Protein AF-A0A2S9FEJ6-F1 (afdb_monomer)

Sequence (130 aa):
ETLRVEYKGLVADVSVNNIVPSVPPPGFGYPPRAPRYQVFRADVTVTPVKVPTPYAMAITFSFRGVTPTGDAYESRNSDGPDALQHMMQTAQVGQTFTGGVWWDCYRDLVSNVVLVDKISGLRLAQWNVV

Structure (mmCIF, N/CA/C/O backbone):
data_AF-A0A2S9FEJ6-F1
#
_entry.id   AF-A0A2S9FEJ6-F1
#
loop_
_atom_site.group_PDB
_atom_site.id
_atom_site.type_symbol
_atom_site.label_atom_id
_atom_site.label_alt_id
_atom_site.label_comp_id
_atom_site.label_asym_id
_atom_site.label_entity_id
_atom_site.label_seq_id
_atom_site.pdbx_PDB_ins_code
_atom_site.Cartn_x
_atom_site.Cartn_y
_atom_site.Cartn_z
_atom_site.occupancy
_atom_site.B_iso_or_equiv
_atom_site.auth_seq_id
_atom_site.auth_comp_id
_atom_site.auth_asym_id
_atom_site.auth_atom_id
_atom_site.pdbx_PDB_model_num
ATOM 1 N N . GLU A 1 1 ? -12.049 -3.068 -6.512 1.00 92.38 1 GLU A N 1
ATOM 2 C CA . GLU A 1 1 ? -12.880 -3.882 -5.587 1.00 92.38 1 GLU A CA 1
ATOM 3 C C . GLU A 1 1 ? -12.594 -3.468 -4.147 1.00 92.38 1 GLU A C 1
ATOM 5 O O . GLU A 1 1 ? -11.450 -3.123 -3.857 1.00 92.38 1 GLU A O 1
ATOM 10 N N . THR A 1 2 ? -13.598 -3.485 -3.265 1.00 97.62 2 THR A N 1
ATOM 11 C CA . THR A 1 2 ? -13.426 -3.219 -1.826 1.00 97.62 2 THR A CA 1
ATOM 12 C C . THR A 1 2 ? -13.498 -4.527 -1.047 1.00 97.62 2 THR A C 1
ATOM 14 O O . THR A 1 2 ? -14.467 -5.266 -1.188 1.00 97.62 2 THR A O 1
ATOM 17 N N . LEU A 1 3 ? -12.502 -4.791 -0.204 1.00 98.38 3 LEU A N 1
ATOM 18 C CA . LEU A 1 3 ? -12.419 -5.972 0.652 1.00 98.38 3 LEU A CA 1
ATOM 19 C C . LEU A 1 3 ? -12.444 -5.560 2.125 1.00 98.38 3 LEU A C 1
ATOM 21 O O . LEU A 1 3 ? -11.788 -4.588 2.506 1.00 98.38 3 LEU A O 1
ATOM 25 N N . ARG A 1 4 ? -13.148 -6.329 2.961 1.00 98.44 4 ARG A N 1
ATOM 26 C CA . ARG A 1 4 ? -13.059 -6.197 4.419 1.00 98.44 4 ARG A CA 1
ATOM 27 C C . ARG A 1 4 ? -11.857 -6.973 4.942 1.00 98.44 4 ARG A C 1
ATOM 29 O O . ARG A 1 4 ? -11.732 -8.171 4.703 1.00 98.44 4 ARG A O 1
ATOM 36 N N . VAL A 1 5 ? -10.993 -6.283 5.675 1.00 98.25 5 VAL A N 1
ATOM 37 C CA . VAL A 1 5 ? -9.779 -6.828 6.282 1.00 98.25 5 VAL A CA 1
ATOM 38 C C . VAL A 1 5 ? -9.973 -6.897 7.788 1.00 98.25 5 VAL A C 1
ATOM 40 O O . VAL A 1 5 ? -10.239 -5.874 8.416 1.00 98.25 5 VAL A O 1
ATOM 43 N N . GLU A 1 6 ? -9.800 -8.085 8.367 1.00 97.56 6 GLU A N 1
ATOM 44 C CA . GLU A 1 6 ? -9.904 -8.326 9.808 1.00 97.56 6 GLU A CA 1
ATOM 45 C C . GLU A 1 6 ? -8.621 -8.972 10.330 1.00 97.56 6 GLU A C 1
ATOM 47 O O . GLU A 1 6 ? -8.265 -10.086 9.947 1.00 97.56 6 GLU A O 1
ATOM 52 N N . TYR A 1 7 ? -7.907 -8.280 11.218 1.00 97.25 7 TYR A N 1
ATOM 53 C CA . TYR A 1 7 ? -6.673 -8.795 11.802 1.00 97.25 7 TYR A CA 1
ATOM 54 C C . TYR A 1 7 ? -6.491 -8.308 13.237 1.00 97.25 7 TYR A C 1
ATOM 56 O O . TYR A 1 7 ? -6.389 -7.111 13.494 1.00 97.25 7 TYR A O 1
ATOM 64 N N . LYS A 1 8 ? -6.444 -9.249 14.189 1.00 94.38 8 LYS A N 1
ATOM 65 C CA . LYS A 1 8 ? -6.146 -8.993 15.614 1.00 94.38 8 LYS A CA 1
ATOM 66 C C . LYS A 1 8 ? -6.928 -7.811 16.220 1.00 94.38 8 LYS A C 1
ATOM 68 O O . LYS A 1 8 ? -6.392 -7.023 16.992 1.00 94.38 8 LYS A O 1
ATOM 73 N N . GLY A 1 9 ? -8.212 -7.694 15.878 1.00 93.00 9 GLY A N 1
ATOM 74 C CA . GLY A 1 9 ? -9.101 -6.647 16.394 1.00 93.00 9 GLY A CA 1
ATOM 75 C C . GLY A 1 9 ? -9.076 -5.322 15.626 1.00 93.00 9 GLY A C 1
ATOM 76 O O . GLY A 1 9 ? -9.856 -4.434 15.969 1.00 93.00 9 GLY A O 1
ATOM 77 N N . LEU A 1 10 ? -8.247 -5.199 14.588 1.00 96.75 10 LEU A N 1
ATOM 78 C CA . LEU A 1 10 ? -8.300 -4.131 13.595 1.00 96.75 10 LEU A CA 1
ATOM 79 C C . LEU A 1 10 ? -9.179 -4.590 12.424 1.00 96.75 10 LEU A C 1
ATOM 81 O O . LEU A 1 10 ? -8.945 -5.656 11.854 1.00 96.75 10 LEU A O 1
ATOM 85 N N . VAL A 1 11 ? -10.197 -3.794 12.093 1.00 98.31 11 VAL A N 1
ATOM 86 C CA . VAL A 1 11 ? -11.126 -4.042 10.983 1.00 98.31 11 VAL A CA 1
ATOM 87 C C . VAL A 1 11 ? -11.200 -2.809 10.093 1.00 98.31 11 VAL A C 1
ATOM 89 O O . VAL A 1 11 ? -11.406 -1.699 10.594 1.00 98.31 11 VAL A O 1
ATOM 92 N N . ALA A 1 12 ? -11.058 -2.988 8.784 1.00 98.50 12 ALA A N 1
ATOM 93 C CA . ALA A 1 12 ? -11.172 -1.909 7.808 1.00 98.50 12 ALA A CA 1
ATOM 94 C C . ALA A 1 12 ? -11.719 -2.412 6.473 1.00 98.50 12 ALA A C 1
ATOM 96 O O . ALA A 1 12 ? -11.406 -3.526 6.055 1.00 98.50 12 ALA A O 1
ATOM 97 N N . ASP A 1 13 ? -12.478 -1.565 5.787 1.00 98.75 13 ASP A N 1
ATOM 98 C CA . ASP A 1 13 ? -12.771 -1.751 4.370 1.00 98.75 13 ASP A CA 1
ATOM 99 C C . ASP A 1 13 ? -11.676 -1.083 3.556 1.00 98.75 13 ASP A C 1
ATOM 101 O O . ASP A 1 13 ? -11.335 0.076 3.794 1.00 98.75 13 ASP A O 1
ATOM 105 N N . VAL A 1 14 ? -11.100 -1.822 2.615 1.00 98.69 14 VAL A N 1
ATOM 106 C CA . VAL A 1 14 ? -9.954 -1.373 1.832 1.00 98.69 14 VAL A CA 1
ATOM 107 C C . VAL A 1 14 ? -10.232 -1.608 0.359 1.00 98.69 14 VAL A C 1
ATOM 109 O O . VAL A 1 14 ? -10.630 -2.700 -0.046 1.00 98.69 14 VAL A O 1
ATOM 112 N N . SER A 1 15 ? -9.991 -0.594 -0.460 1.00 98.31 15 SER A N 1
ATOM 113 C CA . SER A 1 15 ? -9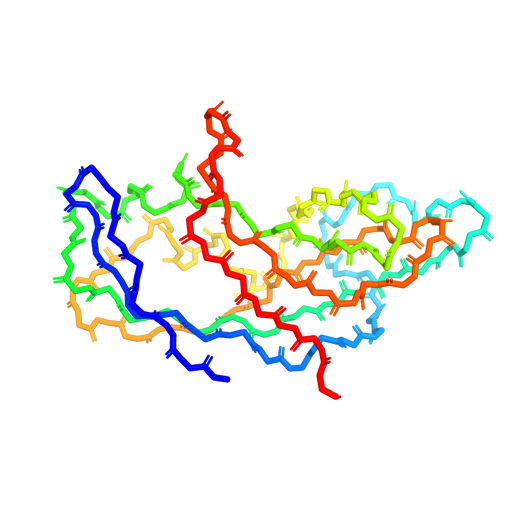.948 -0.744 -1.911 1.00 98.31 15 SER A CA 1
ATOM 114 C C . SER A 1 15 ? -8.623 -0.235 -2.449 1.00 98.31 15 SER A C 1
ATOM 116 O O . SER A 1 15 ? -8.059 0.727 -1.926 1.00 98.31 15 SER A O 1
ATOM 118 N N . VAL A 1 16 ? -8.129 -0.902 -3.486 1.00 98.19 16 VAL A N 1
ATOM 119 C CA . VAL A 1 16 ? -6.911 -0.525 -4.197 1.00 98.19 16 VAL A CA 1
ATOM 120 C C . VAL A 1 16 ? -7.265 -0.351 -5.665 1.00 98.19 16 VAL A C 1
ATOM 122 O O . VAL A 1 16 ? -7.855 -1.246 -6.271 1.00 98.19 16 VAL A O 1
ATOM 125 N N . ASN A 1 17 ? -6.930 0.809 -6.218 1.00 96.06 17 ASN A N 1
ATOM 126 C CA . ASN A 1 17 ? -7.245 1.203 -7.586 1.00 96.06 17 ASN A CA 1
ATOM 127 C C . ASN A 1 17 ? -6.035 1.912 -8.220 1.00 96.06 17 ASN A C 1
ATOM 129 O O . ASN A 1 17 ? -5.044 2.186 -7.542 1.00 96.06 17 ASN A O 1
ATOM 133 N N . ASN A 1 18 ? -6.119 2.214 -9.520 1.00 94.75 18 ASN A N 1
ATOM 134 C CA . ASN A 1 18 ? -5.102 2.970 -10.264 1.00 94.75 18 ASN A CA 1
ATOM 135 C C . ASN A 1 18 ? -3.669 2.467 -10.031 1.00 94.75 18 ASN A C 1
ATOM 137 O O . ASN A 1 18 ? -2.775 3.243 -9.704 1.00 94.75 18 ASN A O 1
ATOM 141 N N . ILE A 1 19 ? -3.455 1.157 -10.179 1.00 94.50 19 ILE A N 1
ATOM 142 C CA . ILE A 1 19 ? -2.125 0.550 -10.078 1.00 94.50 19 ILE A CA 1
ATOM 143 C C . ILE A 1 19 ? -1.389 0.816 -11.396 1.00 94.50 19 ILE A C 1
ATOM 145 O O . ILE A 1 19 ? -1.527 0.062 -12.357 1.00 94.50 19 ILE A O 1
ATOM 149 N N . VAL A 1 20 ? -0.666 1.931 -11.474 1.00 93.81 20 VAL A N 1
ATOM 150 C CA . VAL A 1 20 ? -0.104 2.445 -12.733 1.00 93.81 20 VAL A CA 1
ATOM 151 C C . VAL A 1 20 ? 1.309 3.011 -12.550 1.00 93.81 20 VAL A C 1
ATOM 153 O O . VAL A 1 20 ? 1.701 3.353 -11.427 1.00 93.81 20 VAL A O 1
ATOM 156 N N . PRO A 1 21 ? 2.091 3.148 -13.640 1.00 93.81 21 PRO A N 1
ATOM 157 C CA . PRO A 1 21 ? 3.330 3.919 -13.631 1.00 93.81 21 PRO A CA 1
ATOM 158 C C . PRO A 1 21 ? 3.144 5.328 -13.047 1.00 93.81 21 PRO A C 1
ATOM 160 O O . PRO A 1 21 ? 2.163 6.009 -13.338 1.00 93.81 21 PRO A O 1
ATOM 163 N N . SER A 1 22 ? 4.117 5.786 -12.262 1.00 94.00 22 SER A N 1
ATOM 164 C CA . SER A 1 22 ? 4.147 7.123 -11.662 1.00 94.00 22 SER A CA 1
ATOM 165 C C . SER A 1 22 ? 5.556 7.700 -11.724 1.00 94.00 22 SER A C 1
ATOM 167 O O . SER A 1 22 ? 6.542 6.965 -11.779 1.00 94.00 22 SER A O 1
ATOM 169 N N . VAL A 1 23 ? 5.664 9.025 -11.647 1.00 92.81 23 VAL A N 1
ATOM 170 C CA . VAL A 1 23 ? 6.927 9.665 -11.261 1.00 92.81 23 VAL A CA 1
ATOM 171 C C . VAL A 1 23 ? 7.249 9.340 -9.791 1.00 92.81 23 VAL A C 1
ATOM 173 O O . VAL A 1 23 ? 6.316 9.087 -9.015 1.00 92.81 23 VAL A O 1
ATOM 176 N N . PRO A 1 24 ? 8.532 9.333 -9.380 1.00 93.56 24 PRO A N 1
ATOM 177 C CA . PRO A 1 24 ? 8.893 9.220 -7.970 1.00 93.56 24 PRO A CA 1
ATOM 178 C C . PRO A 1 24 ? 8.271 10.370 -7.159 1.00 93.56 24 PRO A C 1
ATOM 180 O O . PRO A 1 24 ? 8.411 11.528 -7.561 1.00 93.56 24 PRO A O 1
ATOM 183 N N . PRO A 1 25 ? 7.590 10.093 -6.036 1.00 95.06 25 PRO A N 1
ATOM 184 C CA . PRO A 1 25 ? 7.030 11.145 -5.200 1.00 95.06 25 PRO A CA 1
ATOM 185 C C . PRO A 1 25 ? 8.127 11.842 -4.365 1.00 95.06 25 PRO A C 1
ATOM 187 O O . PRO A 1 25 ? 9.247 11.328 -4.248 1.00 95.06 25 PRO A O 1
ATOM 190 N N . PRO A 1 26 ? 7.831 12.988 -3.723 1.00 94.56 26 PRO A N 1
ATOM 191 C CA . PRO A 1 26 ? 8.726 13.579 -2.730 1.00 94.56 26 PRO A CA 1
ATOM 192 C C . PRO A 1 26 ? 9.101 12.558 -1.647 1.00 94.56 26 PRO A C 1
ATOM 194 O O . PRO A 1 26 ? 8.285 11.709 -1.280 1.00 94.56 26 PRO A O 1
ATOM 197 N N . GLY A 1 27 ? 10.339 12.606 -1.154 1.00 92.00 27 GLY A N 1
ATOM 198 C CA . GLY A 1 27 ? 10.807 11.704 -0.093 1.00 92.00 27 GLY A CA 1
ATOM 199 C C . GLY A 1 27 ? 11.046 10.247 -0.504 1.00 92.00 27 GLY A C 1
ATOM 200 O O . GLY A 1 27 ? 11.433 9.439 0.337 1.00 92.00 27 GLY A O 1
ATOM 201 N N . PHE A 1 28 ? 10.880 9.883 -1.785 1.00 91.19 28 PHE A N 1
ATOM 202 C CA . PHE A 1 28 ? 11.073 8.501 -2.260 1.00 91.19 28 PHE A CA 1
ATOM 203 C C . PHE A 1 28 ? 12.495 7.956 -2.012 1.00 91.19 28 PHE A C 1
ATOM 205 O O . PHE A 1 28 ? 12.717 6.739 -1.942 1.00 91.19 28 PHE A O 1
ATOM 212 N N . GLY A 1 29 ? 13.459 8.860 -1.820 1.00 84.25 29 GLY A N 1
ATOM 213 C CA . GLY A 1 29 ? 14.846 8.560 -1.488 1.00 84.25 29 GLY A CA 1
ATOM 214 C C . GLY A 1 29 ? 15.683 8.295 -2.734 1.00 84.25 29 GLY A C 1
ATOM 215 O O . GLY A 1 29 ? 15.733 9.128 -3.635 1.00 84.25 29 GLY A O 1
ATOM 216 N N . TYR A 1 30 ? 16.372 7.148 -2.761 1.00 80.19 30 TYR A N 1
ATOM 217 C CA . TYR A 1 30 ? 17.220 6.752 -3.887 1.00 80.19 30 TYR A CA 1
ATOM 218 C C . TYR A 1 30 ? 16.444 6.732 -5.212 1.00 80.19 30 TYR A C 1
ATOM 220 O O . TYR A 1 30 ? 1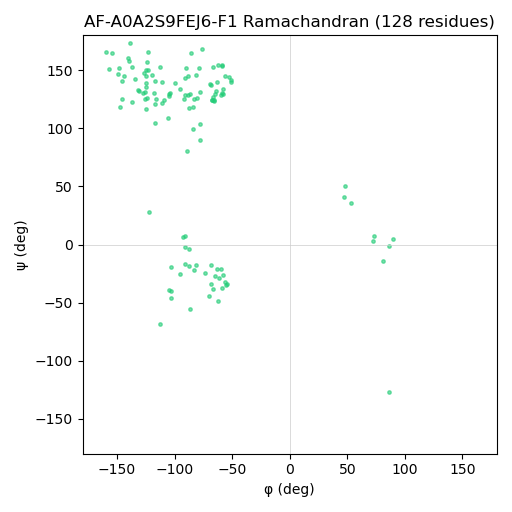5.267 6.357 -5.220 1.00 80.19 30 TYR A O 1
ATOM 228 N N . PRO A 1 31 ? 17.101 7.094 -6.329 1.00 81.69 31 PRO A N 1
ATOM 229 C CA . PRO A 1 31 ? 16.481 7.019 -7.641 1.00 81.69 31 PRO A CA 1
ATOM 230 C C . PRO A 1 31 ? 16.038 5.578 -7.956 1.00 81.69 31 PRO A C 1
ATOM 232 O O . PRO A 1 31 ? 16.626 4.632 -7.415 1.00 81.69 31 PRO A O 1
ATOM 235 N N . PRO A 1 32 ? 15.028 5.405 -8.832 1.00 86.50 32 PRO A N 1
ATOM 236 C CA . PRO A 1 32 ? 14.565 4.089 -9.265 1.00 86.50 32 PRO A CA 1
ATOM 237 C C . PRO A 1 32 ? 15.725 3.225 -9.752 1.00 86.50 32 PRO A C 1
ATOM 239 O 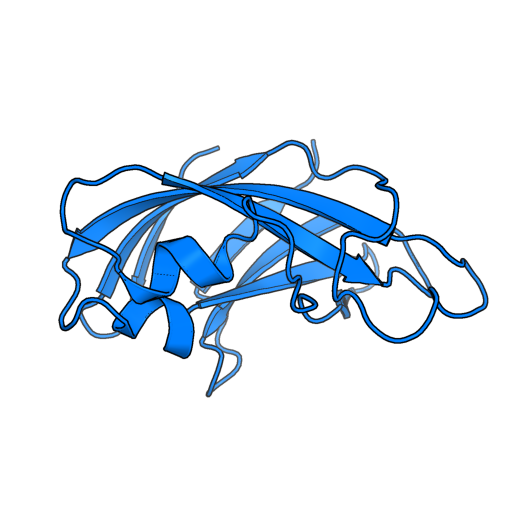O . PRO A 1 32 ? 16.659 3.728 -10.383 1.00 86.50 32 PRO A O 1
ATOM 242 N N . ARG A 1 33 ? 15.696 1.931 -9.445 1.00 86.06 33 ARG A N 1
ATOM 243 C CA . ARG A 1 33 ? 16.852 1.057 -9.676 1.00 86.06 33 ARG A CA 1
ATOM 244 C C . ARG A 1 33 ? 16.832 0.412 -11.057 1.00 86.06 33 ARG A C 1
ATOM 246 O O . ARG A 1 33 ? 15.783 0.119 -11.633 1.00 86.06 33 ARG A O 1
ATOM 253 N N . ALA A 1 34 ? 18.033 0.116 -11.547 1.00 85.25 34 ALA A N 1
ATOM 254 C CA . ALA A 1 34 ? 18.235 -0.767 -12.687 1.00 85.25 34 ALA A CA 1
ATOM 255 C C . ALA A 1 34 ? 17.641 -2.168 -12.415 1.00 85.25 34 ALA A C 1
ATOM 257 O O . ALA A 1 34 ? 17.628 -2.604 -11.261 1.00 85.25 34 ALA A O 1
ATOM 258 N N . PRO A 1 35 ? 17.243 -2.924 -13.453 1.00 88.81 35 PRO A N 1
ATOM 259 C CA . PRO A 1 35 ? 17.290 -2.564 -14.876 1.00 88.81 35 PRO A CA 1
ATOM 260 C C . PRO A 1 35 ? 16.141 -1.679 -15.377 1.00 88.81 35 PRO A C 1
ATOM 262 O O . PRO A 1 35 ? 16.269 -1.108 -16.455 1.00 88.81 35 PRO A O 1
ATOM 265 N N . ARG A 1 36 ? 15.020 -1.574 -14.656 1.00 89.62 36 ARG A N 1
ATOM 266 C CA . ARG A 1 36 ? 13.793 -0.993 -15.226 1.00 89.62 36 ARG A CA 1
ATOM 267 C C . ARG A 1 36 ? 13.583 0.496 -14.941 1.00 89.62 36 ARG A C 1
ATOM 269 O O . ARG A 1 36 ? 12.911 1.151 -15.728 1.00 89.62 36 ARG A O 1
ATOM 276 N N . TYR A 1 37 ? 14.150 1.034 -13.861 1.00 90.38 37 TYR A N 1
ATOM 277 C CA . TYR A 1 37 ? 14.042 2.453 -13.492 1.00 90.38 37 TYR A CA 1
ATOM 278 C C . TYR A 1 37 ? 12.594 2.978 -13.412 1.00 90.38 37 TYR A C 1
ATOM 280 O O . TYR A 1 37 ? 12.319 4.125 -13.760 1.00 90.38 37 TYR A O 1
ATOM 288 N N . GLN A 1 38 ? 11.656 2.145 -12.956 1.00 93.44 38 GLN A N 1
ATOM 289 C CA . GLN A 1 38 ? 10.227 2.443 -13.013 1.00 93.44 38 GLN A CA 1
ATOM 290 C C . GLN A 1 38 ? 9.614 2.515 -11.617 1.00 93.44 38 GLN A C 1
ATOM 292 O O . GLN A 1 38 ? 9.744 1.585 -10.827 1.00 93.44 38 GLN A O 1
ATOM 297 N N . VAL A 1 39 ? 8.873 3.587 -11.336 1.00 95.00 39 VAL A N 1
ATOM 298 C CA . VAL A 1 39 ? 8.032 3.685 -10.135 1.00 95.00 39 VAL A CA 1
ATOM 299 C C . VAL A 1 39 ? 6.588 3.384 -10.506 1.00 95.00 39 VAL A C 1
ATOM 301 O O . VAL A 1 39 ? 6.113 3.815 -11.560 1.00 95.00 39 VAL A O 1
ATOM 304 N N . PHE A 1 40 ? 5.901 2.634 -9.650 1.00 95.38 40 PHE A N 1
ATOM 305 C CA . PHE A 1 40 ? 4.451 2.446 -9.703 1.00 95.38 40 PHE A CA 1
ATOM 306 C C . PHE A 1 40 ? 3.804 3.089 -8.489 1.00 95.38 40 PHE A C 1
ATOM 308 O O . PHE A 1 40 ? 4.424 3.178 -7.427 1.00 95.38 40 PHE A O 1
ATOM 315 N N . ARG A 1 41 ? 2.550 3.501 -8.658 1.00 96.25 41 ARG A N 1
ATOM 316 C CA . ARG A 1 41 ? 1.665 3.989 -7.605 1.00 96.25 41 ARG A CA 1
ATOM 317 C C . ARG A 1 41 ? 0.379 3.171 -7.613 1.00 96.25 41 ARG A C 1
ATOM 319 O O . ARG A 1 41 ? -0.036 2.716 -8.673 1.00 96.25 41 ARG A O 1
ATOM 326 N N . ALA A 1 42 ? -0.253 3.024 -6.457 1.00 97.62 42 ALA A N 1
ATOM 327 C CA . ALA A 1 42 ? -1.670 2.696 -6.356 1.00 97.62 42 ALA A CA 1
ATOM 328 C C . ALA A 1 42 ? -2.391 3.711 -5.467 1.00 97.62 42 ALA A C 1
ATOM 330 O O . ALA A 1 42 ? -1.811 4.211 -4.500 1.00 97.62 42 ALA A O 1
ATOM 331 N N . ASP A 1 43 ? -3.657 3.968 -5.783 1.00 97.69 43 ASP A N 1
ATOM 332 C CA . ASP A 1 43 ? -4.585 4.697 -4.925 1.00 97.69 43 ASP A CA 1
ATOM 333 C C . ASP A 1 43 ? -5.260 3.709 -3.974 1.00 97.69 43 ASP A C 1
ATOM 335 O O . ASP A 1 43 ? -5.978 2.801 -4.402 1.00 97.69 43 ASP A O 1
ATOM 339 N N . VAL A 1 44 ? -5.032 3.885 -2.676 1.00 98.38 44 VAL A N 1
ATOM 340 C CA . VAL A 1 44 ? -5.621 3.049 -1.632 1.00 98.38 44 VAL A CA 1
ATOM 341 C C . VAL A 1 44 ? -6.630 3.872 -0.851 1.00 98.38 44 VAL A C 1
ATOM 343 O O . VAL A 1 44 ? -6.275 4.882 -0.245 1.00 98.38 44 VAL A O 1
ATOM 346 N N . THR A 1 45 ? -7.878 3.415 -0.830 1.00 98.56 45 THR A N 1
ATOM 347 C CA . THR A 1 45 ? -8.937 3.980 0.010 1.00 98.56 45 THR A CA 1
ATOM 348 C C . THR A 1 45 ? -9.201 3.048 1.176 1.00 98.56 45 THR A C 1
ATOM 350 O O . THR A 1 45 ? -9.408 1.849 0.977 1.00 98.56 45 THR A O 1
ATOM 353 N N . VAL A 1 46 ? -9.214 3.602 2.384 1.00 98.50 46 VAL A N 1
ATOM 354 C CA . VAL A 1 46 ? -9.447 2.870 3.628 1.00 98.50 46 VAL A CA 1
ATOM 355 C C . VAL A 1 46 ? -10.594 3.523 4.388 1.00 98.50 46 VAL A C 1
ATOM 357 O O . VAL A 1 46 ? -10.591 4.734 4.612 1.00 98.50 46 VAL A O 1
ATOM 360 N N . THR A 1 47 ? -11.543 2.707 4.835 1.00 98.62 47 THR A N 1
ATOM 361 C CA . THR A 1 47 ? -12.576 3.086 5.800 1.00 98.62 47 THR A CA 1
ATOM 362 C C . THR A 1 47 ? -12.395 2.234 7.057 1.00 98.62 47 THR A C 1
ATOM 364 O O . THR A 1 47 ? -12.721 1.043 7.058 1.00 98.62 47 THR A O 1
ATOM 367 N N . PRO A 1 48 ? -11.853 2.800 8.146 1.00 98.25 48 PRO A N 1
ATOM 368 C CA . PRO A 1 48 ? -11.710 2.088 9.405 1.00 98.25 48 PRO A CA 1
ATOM 369 C C . PRO A 1 48 ? -13.068 1.725 10.014 1.00 98.25 48 PRO A C 1
ATOM 371 O O . PRO A 1 48 ? -13.920 2.589 10.206 1.00 98.25 48 PRO A O 1
ATOM 374 N N . VAL A 1 49 ? -13.251 0.459 10.384 1.00 98.44 49 VAL A N 1
ATOM 375 C CA . VAL A 1 49 ? -14.467 -0.045 11.052 1.00 98.44 49 VAL A CA 1
ATOM 376 C C . VAL A 1 49 ? -14.203 -0.280 12.538 1.00 98.44 49 VAL A C 1
ATOM 378 O O . VAL A 1 49 ? -15.037 0.027 13.385 1.00 98.44 49 VAL A O 1
ATOM 381 N N . LYS A 1 50 ? -13.015 -0.791 12.874 1.00 97.94 50 LYS A N 1
ATOM 382 C CA . LYS A 1 50 ? -12.550 -0.966 14.250 1.00 97.94 50 LYS A CA 1
ATOM 383 C C . LYS A 1 50 ? -11.047 -0.738 14.306 1.00 97.94 50 LYS A C 1
ATOM 385 O O . LYS A 1 50 ? -10.299 -1.394 13.586 1.00 97.94 50 LYS A O 1
ATOM 390 N N . VAL A 1 51 ? -10.599 0.165 15.173 1.00 95.56 51 VAL A N 1
ATOM 391 C CA . VAL A 1 51 ? -9.172 0.464 15.346 1.00 95.56 51 VAL A CA 1
ATOM 392 C C . VAL A 1 51 ? -8.868 0.574 16.836 1.00 95.56 51 VAL A C 1
ATOM 394 O O . VAL A 1 51 ? -9.508 1.384 17.505 1.00 95.56 51 VAL A O 1
ATOM 397 N N . PRO A 1 52 ? -7.934 -0.223 17.385 1.00 93.31 52 PRO A N 1
ATOM 398 C CA . PRO A 1 52 ? -7.642 -0.191 18.818 1.00 93.31 52 PRO A CA 1
ATOM 399 C C . PRO A 1 52 ? -6.969 1.119 19.255 1.00 93.31 5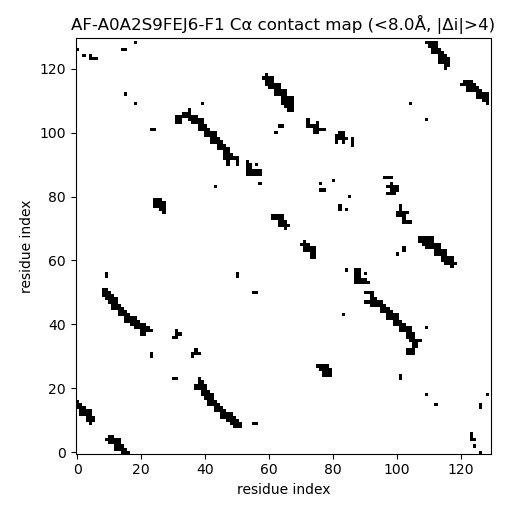2 PRO A C 1
ATOM 401 O O . PRO A 1 52 ? -7.221 1.595 20.357 1.00 93.31 52 PRO A O 1
ATOM 404 N N . THR A 1 53 ? -6.138 1.715 18.394 1.00 94.56 53 THR A N 1
ATOM 405 C CA . THR A 1 53 ? -5.513 3.034 18.587 1.00 94.56 53 THR A CA 1
ATOM 406 C C . THR A 1 53 ? -5.326 3.726 17.228 1.00 94.56 53 THR A C 1
ATOM 408 O O . THR A 1 53 ? -5.142 3.025 16.233 1.00 94.56 53 THR A O 1
ATOM 411 N N . PRO A 1 54 ? -5.313 5.071 17.137 1.00 92.81 54 PRO A N 1
ATOM 412 C CA . PRO A 1 54 ? -5.285 5.768 15.841 1.00 92.81 54 PRO A CA 1
ATOM 413 C C . PRO A 1 54 ? -4.120 5.397 14.911 1.00 92.81 54 PRO A C 1
ATOM 415 O O . PRO A 1 54 ? -4.286 5.358 13.697 1.00 92.81 54 PRO A O 1
ATOM 418 N N . TYR A 1 55 ? -2.956 5.065 15.473 1.00 94.50 55 TYR A N 1
ATOM 419 C CA . TYR A 1 55 ? -1.751 4.701 14.721 1.00 94.50 55 TYR A CA 1
ATOM 420 C C . TYR A 1 55 ? -1.628 3.194 14.441 1.00 94.50 55 TYR A C 1
ATOM 422 O O . TYR A 1 55 ? -0.669 2.770 13.793 1.00 94.50 55 TYR A O 1
ATOM 430 N N . ALA A 1 56 ? -2.565 2.365 14.923 1.00 9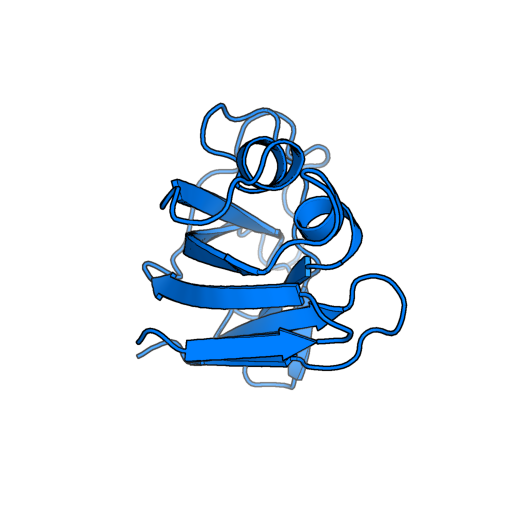5.75 56 ALA A N 1
ATOM 431 C CA . ALA A 1 56 ? -2.488 0.910 14.792 1.00 95.75 56 ALA A CA 1
ATOM 432 C C . ALA A 1 56 ? -2.418 0.465 13.324 1.00 95.75 56 ALA A C 1
ATOM 434 O O . ALA A 1 56 ? -1.672 -0.458 13.001 1.00 95.75 56 ALA A O 1
ATOM 435 N N . MET A 1 57 ? -3.136 1.147 12.422 1.00 96.12 57 MET A N 1
ATOM 436 C CA . MET A 1 57 ? -3.049 0.874 10.983 1.00 96.12 57 MET A CA 1
ATOM 437 C C . MET A 1 57 ? -1.644 1.129 10.442 1.00 96.12 57 MET A C 1
ATOM 439 O O . MET A 1 57 ? -1.091 0.250 9.792 1.00 96.12 57 MET A O 1
ATOM 443 N N . ALA A 1 58 ? -1.031 2.273 10.757 1.00 95.56 58 ALA A N 1
ATOM 444 C CA . ALA A 1 58 ? 0.287 2.643 10.232 1.00 95.56 58 ALA A CA 1
ATOM 445 C C . ALA A 1 58 ? 1.417 1.675 10.632 1.00 95.56 58 ALA A C 1
ATOM 447 O O . ALA A 1 58 ? 2.401 1.525 9.902 1.00 95.56 58 ALA A O 1
ATOM 448 N N . ILE A 1 59 ? 1.293 1.020 11.790 1.00 94.88 59 ILE A N 1
ATOM 449 C CA . ILE A 1 59 ? 2.280 0.038 12.262 1.00 94.88 59 ILE A CA 1
ATOM 450 C C . ILE A 1 59 ? 1.967 -1.398 11.822 1.00 94.88 59 ILE A C 1
ATOM 452 O O . ILE A 1 59 ? 2.859 -2.240 11.869 1.00 94.88 59 ILE A O 1
ATOM 456 N N . THR A 1 60 ? 0.735 -1.670 11.382 1.00 96.25 60 THR A N 1
ATOM 457 C CA . THR A 1 60 ? 0.270 -3.019 11.017 1.00 96.25 60 THR A CA 1
ATOM 458 C C . THR A 1 60 ? 0.214 -3.214 9.509 1.00 96.25 60 THR A C 1
ATOM 460 O O . THR A 1 60 ? 0.663 -4.234 9.010 1.00 96.25 60 THR A O 1
ATOM 463 N N . PHE A 1 61 ? -0.334 -2.265 8.756 1.00 97.31 61 PHE A N 1
ATOM 464 C CA . PHE A 1 61 ? -0.586 -2.427 7.328 1.00 97.31 61 PHE A CA 1
ATOM 465 C C . PHE A 1 61 ? 0.635 -2.049 6.484 1.00 97.31 61 PHE A C 1
ATOM 467 O O . PHE A 1 61 ? 1.201 -0.965 6.626 1.00 97.31 61 PHE A O 1
ATOM 474 N N . SER A 1 62 ? 1.013 -2.943 5.570 1.00 97.38 62 SER A N 1
ATOM 475 C CA . SER A 1 62 ? 1.963 -2.681 4.486 1.00 97.38 62 SER A CA 1
ATOM 476 C C . SER A 1 62 ? 1.390 -3.193 3.167 1.00 97.38 62 SER A C 1
ATOM 478 O O . SER A 1 62 ? 0.895 -4.317 3.095 1.00 97.38 62 SER A O 1
ATOM 480 N N . PHE A 1 63 ? 1.451 -2.376 2.120 1.00 98.06 63 PHE A N 1
ATOM 481 C CA . PHE A 1 63 ? 0.914 -2.709 0.802 1.00 98.06 63 PHE A CA 1
ATOM 482 C C . PHE A 1 63 ? 2.072 -3.023 -0.141 1.00 98.06 63 PHE A C 1
ATOM 484 O O . PHE A 1 63 ? 2.824 -2.134 -0.533 1.00 98.06 63 PHE A O 1
ATOM 491 N N . ARG A 1 64 ? 2.232 -4.291 -0.511 1.00 97.75 64 ARG A N 1
ATOM 492 C CA . ARG A 1 64 ? 3.298 -4.746 -1.407 1.00 97.75 64 ARG A CA 1
ATOM 493 C C . ARG A 1 64 ? 2.804 -4.816 -2.842 1.00 97.75 64 ARG A C 1
ATOM 495 O O . ARG A 1 64 ? 1.742 -5.380 -3.093 1.00 97.75 64 ARG A O 1
ATOM 502 N N . GLY A 1 65 ? 3.591 -4.284 -3.769 1.00 96.88 65 GLY A N 1
ATOM 503 C CA . GLY A 1 65 ? 3.388 -4.484 -5.198 1.00 96.88 65 GLY A CA 1
ATOM 504 C C . GLY A 1 65 ? 4.043 -5.798 -5.598 1.00 96.88 65 GLY A C 1
ATOM 505 O O . GLY A 1 65 ? 5.245 -5.955 -5.409 1.00 96.88 65 GLY A O 1
ATOM 506 N N . VAL A 1 66 ? 3.270 -6.751 -6.100 1.00 96.50 66 VAL A N 1
ATOM 507 C CA . VAL A 1 66 ? 3.746 -8.094 -6.449 1.00 96.50 66 VAL A CA 1
ATOM 508 C C . VAL A 1 66 ? 3.724 -8.270 -7.960 1.00 96.50 66 VAL A C 1
ATOM 510 O O . VAL A 1 66 ? 2.805 -7.795 -8.630 1.00 96.50 66 VAL A O 1
ATOM 513 N N . THR A 1 67 ? 4.757 -8.914 -8.491 1.00 94.38 67 THR A N 1
ATOM 514 C CA . THR A 1 67 ? 4.923 -9.199 -9.919 1.00 94.38 67 THR A CA 1
ATOM 515 C C . THR A 1 67 ? 4.208 -10.499 -10.315 1.00 94.38 67 THR A C 1
ATOM 517 O O . THR A 1 67 ? 3.942 -11.340 -9.451 1.00 94.38 67 THR A O 1
ATOM 520 N N . PRO A 1 68 ? 3.982 -10.754 -11.621 1.00 92.00 68 PRO A N 1
ATOM 521 C CA . PRO A 1 68 ? 3.409 -12.022 -12.086 1.00 92.00 68 PRO A CA 1
ATOM 522 C C . PRO A 1 68 ? 4.215 -13.261 -11.674 1.00 92.00 68 PRO A C 1
ATOM 524 O O . PRO A 1 68 ? 3.676 -14.359 -11.571 1.00 92.00 68 PRO A O 1
ATOM 527 N N . THR A 1 69 ? 5.518 -13.083 -11.453 1.00 90.62 69 THR A N 1
ATOM 528 C CA . THR A 1 69 ? 6.476 -14.120 -11.050 1.00 90.62 69 THR A CA 1
ATOM 529 C C . THR A 1 69 ? 6.552 -14.315 -9.532 1.00 90.62 69 THR A C 1
ATOM 531 O O . THR A 1 69 ? 7.234 -15.229 -9.074 1.00 90.62 69 THR A O 1
ATOM 534 N N . GLY A 1 70 ? 5.832 -13.504 -8.749 1.00 89.06 70 GLY A N 1
ATOM 535 C CA . GLY A 1 70 ? 5.757 -13.608 -7.291 1.00 89.06 70 GLY A CA 1
ATOM 536 C C . GLY A 1 70 ? 6.819 -12.814 -6.525 1.00 89.06 70 GLY A C 1
ATOM 537 O O . GLY A 1 70 ? 6.854 -12.898 -5.297 1.00 89.06 70 GLY A O 1
ATOM 538 N N . ASP A 1 71 ? 7.654 -12.020 -7.204 1.00 92.12 71 ASP A N 1
ATOM 539 C CA . ASP A 1 71 ? 8.547 -11.072 -6.533 1.00 92.12 71 ASP A CA 1
ATOM 540 C C . ASP A 1 71 ? 7.714 -9.947 -5.896 1.00 92.12 71 ASP A C 1
ATOM 542 O O . ASP A 1 71 ? 6.783 -9.427 -6.510 1.00 92.12 71 ASP A O 1
ATOM 546 N N . ALA A 1 72 ? 8.046 -9.548 -4.666 1.00 94.62 72 ALA A N 1
ATOM 547 C CA . ALA A 1 72 ? 7.307 -8.523 -3.930 1.00 94.62 72 ALA A CA 1
ATOM 548 C C . ALA A 1 72 ? 8.168 -7.282 -3.660 1.00 94.62 72 ALA A C 1
ATOM 550 O O . ALA A 1 72 ? 9.231 -7.363 -3.041 1.00 94.62 72 ALA A O 1
ATOM 551 N N . TYR A 1 73 ? 7.679 -6.119 -4.079 1.00 95.44 73 TYR A N 1
ATOM 552 C CA . TYR A 1 73 ? 8.254 -4.816 -3.777 1.00 95.44 73 TYR A CA 1
ATOM 553 C C . TYR A 1 73 ? 7.638 -4.241 -2.504 1.00 95.44 73 TYR A C 1
ATOM 555 O O . TYR A 1 73 ? 6.416 -4.135 -2.374 1.00 95.44 73 TYR A O 1
ATOM 563 N N . GLU A 1 74 ? 8.493 -3.824 -1.573 1.00 94.25 74 GLU A N 1
ATOM 564 C CA . GLU A 1 74 ? 8.054 -3.092 -0.385 1.00 94.25 74 GLU A CA 1
ATOM 565 C C . GLU A 1 74 ? 7.573 -1.693 -0.757 1.00 94.25 74 GLU A C 1
ATOM 567 O O . GLU A 1 74 ? 8.216 -1.000 -1.555 1.00 94.25 74 GLU A O 1
ATOM 572 N N . SER A 1 75 ? 6.462 -1.261 -0.153 1.00 94.38 75 SER A N 1
ATOM 573 C CA . SER A 1 75 ? 6.018 0.126 -0.273 1.00 94.38 75 SER A CA 1
ATOM 574 C C . SER A 1 75 ? 7.105 1.065 0.231 1.00 94.38 75 SER A C 1
ATOM 576 O O . SER A 1 75 ? 7.676 0.865 1.307 1.00 94.38 75 SER A O 1
ATOM 578 N N . ARG A 1 76 ? 7.368 2.114 -0.534 1.00 93.06 76 ARG A N 1
ATOM 579 C CA . ARG A 1 76 ? 8.318 3.162 -0.188 1.00 93.06 76 ARG A CA 1
ATOM 580 C C . ARG A 1 76 ? 7.601 4.277 0.561 1.00 93.06 76 ARG A C 1
ATOM 582 O O . ARG A 1 76 ? 6.465 4.622 0.238 1.00 93.06 76 ARG A O 1
ATOM 589 N N . ASN A 1 77 ? 8.299 4.851 1.536 1.00 90.31 77 ASN A N 1
ATOM 590 C CA . ASN A 1 77 ? 7.853 6.081 2.176 1.00 90.31 77 ASN A CA 1
ATOM 591 C C . ASN A 1 77 ? 7.809 7.213 1.143 1.00 90.31 77 ASN A C 1
ATOM 593 O O . ASN A 1 77 ? 8.545 7.206 0.151 1.00 90.31 77 ASN A O 1
ATOM 597 N N . SER A 1 78 ? 6.965 8.197 1.418 1.00 93.38 78 SER A N 1
ATOM 598 C CA . SER A 1 78 ? 6.901 9.439 0.668 1.00 93.38 78 SER A CA 1
ATOM 599 C C . SER A 1 78 ? 6.592 10.591 1.616 1.00 93.38 78 SER A C 1
ATOM 601 O O . SER A 1 78 ? 5.826 10.420 2.561 1.00 93.38 78 SER A O 1
ATOM 603 N N . ASP A 1 79 ? 7.172 11.749 1.320 1.00 94.38 79 ASP A N 1
ATOM 604 C CA . ASP A 1 79 ? 6.868 13.030 1.963 1.00 94.38 79 ASP A CA 1
ATOM 605 C C . ASP A 1 79 ? 5.751 13.782 1.213 1.00 94.38 79 ASP A C 1
ATOM 607 O O . ASP A 1 79 ? 5.478 14.953 1.479 1.00 94.38 79 ASP A O 1
ATOM 611 N N . GLY A 1 80 ? 5.134 13.137 0.216 1.00 93.94 80 GLY A N 1
ATOM 612 C CA . GLY A 1 80 ? 3.983 13.667 -0.497 1.00 93.94 80 GLY A CA 1
ATOM 613 C C . GLY A 1 80 ? 2.790 13.828 0.451 1.00 93.94 80 GLY A C 1
ATOM 614 O O . GLY A 1 80 ? 2.542 12.949 1.281 1.00 93.94 80 GLY A O 1
ATOM 615 N N . PRO A 1 81 ? 2.010 14.916 0.331 1.00 94.00 81 PRO A N 1
ATOM 616 C CA . PRO A 1 81 ? 0.870 15.161 1.216 1.00 94.00 81 PRO A CA 1
ATOM 617 C C . PRO A 1 81 ? -0.229 14.096 1.087 1.00 94.00 81 PRO A C 1
ATOM 619 O O . PRO A 1 81 ? -1.032 13.923 1.999 1.00 94.00 81 PRO A O 1
ATOM 622 N N . ASP A 1 82 ? -0.263 13.372 -0.033 1.00 95.56 82 ASP A N 1
ATOM 623 C CA . ASP A 1 82 ? -1.193 12.284 -0.313 1.00 95.56 82 ASP A CA 1
ATOM 624 C C . ASP A 1 82 ? -0.650 10.904 0.086 1.00 95.56 82 ASP A C 1
ATOM 626 O O . ASP A 1 82 ? -1.288 9.894 -0.209 1.00 95.56 82 ASP A O 1
ATOM 630 N N . ALA A 1 83 ? 0.510 10.809 0.744 1.00 96.62 83 ALA A N 1
ATOM 631 C CA . ALA A 1 83 ? 1.049 9.514 1.131 1.00 96.62 83 ALA A CA 1
ATOM 632 C C . ALA A 1 83 ? 0.155 8.832 2.176 1.00 96.62 83 ALA A C 1
ATOM 634 O O . ALA A 1 83 ? -0.080 9.359 3.267 1.00 96.62 83 ALA A O 1
ATOM 635 N N . LEU A 1 84 ? -0.303 7.611 1.868 1.00 97.50 84 LEU A N 1
ATOM 636 C CA . LEU A 1 84 ? -1.244 6.856 2.705 1.00 97.50 84 LEU A CA 1
ATOM 637 C C . LEU A 1 84 ? -0.751 6.705 4.153 1.00 97.50 84 LEU A C 1
ATO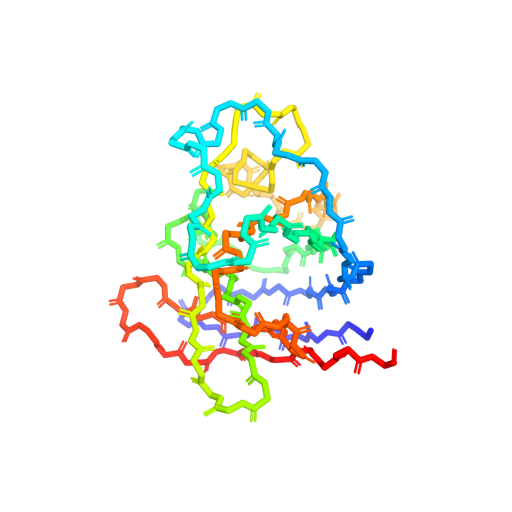M 639 O O . LEU A 1 84 ? -1.547 6.715 5.093 1.00 97.50 84 LEU A O 1
ATOM 643 N N . GLN A 1 85 ? 0.568 6.597 4.337 1.00 94.31 85 GLN A N 1
ATOM 644 C CA . GLN A 1 85 ? 1.198 6.469 5.649 1.00 94.31 85 GLN A CA 1
ATOM 645 C C . GLN A 1 85 ? 0.819 7.599 6.616 1.00 94.31 85 GLN A C 1
ATOM 647 O O . GLN A 1 85 ? 0.679 7.332 7.805 1.00 94.31 85 GLN A O 1
ATOM 652 N N . HIS A 1 86 ? 0.620 8.828 6.129 1.00 94.94 86 HIS A N 1
ATOM 653 C CA . HIS A 1 86 ? 0.245 9.962 6.973 1.00 94.94 86 HIS A CA 1
ATOM 654 C C . HIS A 1 86 ? -1.187 9.816 7.482 1.00 94.94 86 HIS A C 1
ATOM 656 O O . HIS A 1 86 ? -1.439 9.965 8.673 1.00 94.94 86 HIS A O 1
ATOM 662 N N . MET A 1 87 ? -2.111 9.421 6.606 1.00 96.06 87 MET A N 1
ATOM 663 C CA . MET A 1 87 ? -3.519 9.243 6.969 1.00 96.06 87 MET 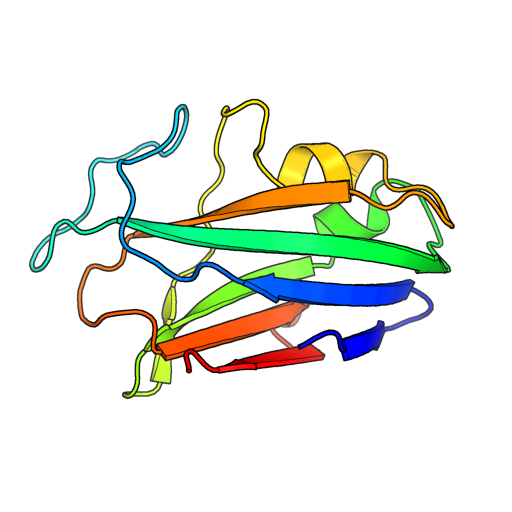A CA 1
ATOM 664 C C . MET A 1 87 ? -3.712 8.075 7.947 1.00 96.06 87 MET A C 1
ATOM 666 O O . MET A 1 87 ? -4.478 8.171 8.904 1.00 96.06 87 MET A O 1
ATOM 670 N N . MET A 1 88 ? -2.956 6.985 7.769 1.00 96.44 88 MET A N 1
ATOM 671 C CA . MET A 1 88 ? -3.016 5.819 8.659 1.00 96.44 88 MET A CA 1
ATOM 672 C C . MET A 1 88 ? -2.476 6.074 10.075 1.00 96.44 88 MET A C 1
ATOM 674 O O . MET A 1 88 ? -2.743 5.267 10.966 1.00 96.44 88 MET A O 1
ATOM 678 N N . GLN A 1 89 ? -1.696 7.138 10.304 1.00 96.19 89 GLN A N 1
ATOM 679 C CA . GLN A 1 89 ? -1.178 7.479 11.640 1.00 96.19 89 GLN A CA 1
ATOM 680 C C . GLN A 1 89 ? -2.264 8.051 12.556 1.00 96.19 89 GLN A C 1
ATOM 682 O O . GLN A 1 89 ? -2.153 7.962 13.779 1.00 96.19 89 GLN A O 1
ATOM 687 N N . THR A 1 90 ? -3.307 8.630 11.967 1.00 95.56 90 THR A N 1
ATOM 688 C CA . THR A 1 90 ? -4.392 9.316 12.672 1.00 95.56 90 THR A CA 1
ATOM 689 C C . THR A 1 90 ? -5.750 8.699 12.347 1.00 95.56 90 THR A C 1
ATOM 691 O O . THR A 1 90 ? -6.755 9.402 12.364 1.00 95.56 90 THR A O 1
ATOM 694 N N . ALA A 1 91 ? -5.798 7.405 12.017 1.00 96.62 91 ALA A N 1
ATOM 695 C CA . ALA A 1 91 ? -7.013 6.761 11.534 1.00 96.62 91 ALA A CA 1
ATOM 696 C C . ALA A 1 91 ? -8.119 6.764 12.603 1.00 96.62 91 ALA A C 1
ATOM 698 O O . ALA A 1 91 ? -7.901 6.364 13.750 1.00 96.62 91 ALA A O 1
ATOM 699 N N . GLN A 1 92 ? -9.328 7.170 12.214 1.00 96.88 92 GLN A N 1
ATOM 700 C CA . GLN A 1 92 ? -10.513 7.166 13.073 1.00 96.88 92 GLN A CA 1
ATOM 701 C C . GLN A 1 92 ? -11.611 6.276 12.488 1.00 96.88 92 GLN A C 1
ATOM 703 O O . GLN A 1 92 ? -11.780 6.187 11.273 1.00 96.88 92 GLN A O 1
ATOM 708 N N . VAL A 1 93 ? -12.379 5.614 13.358 1.00 97.88 93 VAL A N 1
ATOM 709 C CA . VAL A 1 93 ? -13.515 4.776 12.940 1.00 97.88 93 VAL A CA 1
ATOM 710 C C . VAL A 1 93 ? -14.524 5.614 12.146 1.00 97.88 93 VAL A C 1
ATOM 712 O O . VAL A 1 93 ? -14.917 6.693 12.580 1.00 97.88 93 VAL A O 1
ATOM 715 N N . GLY A 1 94 ? -14.924 5.118 10.974 1.00 97.06 94 GLY A N 1
ATOM 716 C CA . GLY A 1 94 ? -15.840 5.781 10.042 1.00 97.06 94 GLY A CA 1
ATOM 717 C C . GLY A 1 94 ? -15.195 6.841 9.139 1.00 97.06 94 GLY A C 1
ATOM 718 O O . GLY A 1 94 ? -15.794 7.216 8.131 1.00 97.06 94 GLY A O 1
ATOM 719 N N . GLN A 1 95 ? -13.975 7.300 9.436 1.00 97.19 95 GLN A N 1
ATOM 720 C CA . GLN A 1 95 ? -13.278 8.288 8.612 1.00 97.19 95 GLN A CA 1
ATOM 721 C C . GLN A 1 95 ? -12.677 7.618 7.375 1.00 97.19 95 GLN A C 1
ATOM 723 O O . GLN A 1 95 ? -11.639 6.968 7.451 1.00 97.19 95 GLN A O 1
ATOM 728 N N . THR A 1 96 ? -13.308 7.810 6.220 1.00 98.31 96 THR A N 1
ATOM 729 C CA . THR A 1 96 ? -12.748 7.332 4.951 1.00 98.31 96 THR A CA 1
ATOM 730 C C . THR A 1 96 ? -11.643 8.266 4.474 1.00 98.31 96 THR A C 1
ATOM 732 O O . THR A 1 96 ? -11.839 9.480 4.418 1.00 98.31 96 THR A O 1
ATOM 735 N N . PHE A 1 97 ? -10.498 7.706 4.097 1.00 97.94 97 PHE A N 1
ATOM 736 C CA . PHE A 1 97 ? -9.387 8.445 3.504 1.00 97.94 97 PHE A CA 1
ATOM 737 C C . PHE A 1 97 ? -8.787 7.682 2.326 1.00 97.94 97 PHE A C 1
ATOM 739 O O . PHE A 1 97 ? -8.838 6.453 2.271 1.00 97.94 97 PHE A O 1
ATOM 746 N N . THR A 1 98 ? -8.198 8.428 1.394 1.00 98.19 98 THR A N 1
ATOM 747 C CA . THR A 1 98 ? -7.499 7.891 0.224 1.00 98.19 98 THR A CA 1
ATOM 748 C C . THR A 1 98 ? -6.082 8.439 0.194 1.00 98.19 98 THR A C 1
ATOM 750 O O . THR A 1 98 ? -5.877 9.621 0.467 1.00 98.19 98 THR A O 1
ATOM 753 N N . GLY A 1 99 ? -5.114 7.595 -0.148 1.00 97.81 99 GLY A N 1
ATOM 754 C CA . GLY A 1 99 ? -3.727 8.006 -0.315 1.00 97.81 99 GLY A CA 1
ATOM 755 C C . GLY A 1 99 ? -2.948 7.095 -1.255 1.00 97.81 99 GLY A C 1
ATOM 756 O O . GLY A 1 99 ? -3.374 5.984 -1.574 1.00 97.81 99 GLY A O 1
ATOM 757 N N . GLY A 1 100 ? -1.794 7.585 -1.691 1.00 97.81 100 GLY A N 1
ATOM 758 C CA . GLY A 1 100 ? -0.875 6.866 -2.555 1.00 97.81 100 GLY A CA 1
ATOM 759 C C . GLY A 1 100 ? 0.015 5.888 -1.790 1.00 97.81 100 GLY A C 1
ATOM 760 O O . GLY A 1 100 ? 0.446 6.148 -0.660 1.00 97.81 100 GLY A O 1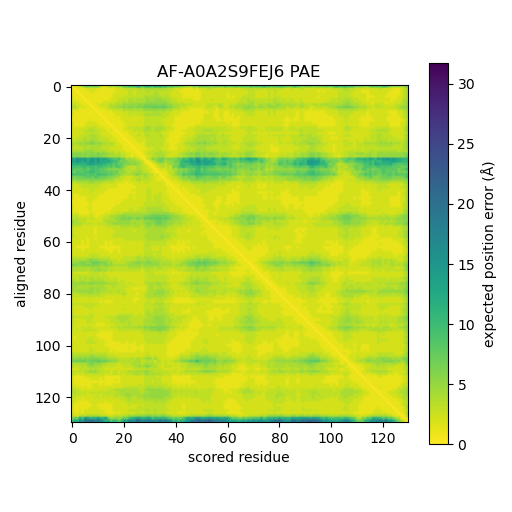
ATOM 761 N N . VAL A 1 101 ? 0.325 4.774 -2.447 1.00 97.69 101 VAL A N 1
ATOM 762 C CA . VAL A 1 101 ? 1.419 3.860 -2.101 1.00 97.69 101 VAL A CA 1
ATOM 763 C C . VAL A 1 101 ? 2.306 3.703 -3.328 1.00 97.69 101 VAL A C 1
ATOM 765 O O . VAL A 1 101 ? 1.781 3.521 -4.423 1.00 97.69 101 VAL A O 1
ATOM 768 N N . TRP A 1 102 ? 3.630 3.753 -3.155 1.00 96.75 102 TRP A N 1
ATOM 769 C CA . TRP A 1 102 ? 4.587 3.681 -4.262 1.00 96.75 102 TRP A CA 1
ATOM 770 C C . TRP A 1 102 ? 5.590 2.542 -4.112 1.00 96.75 102 TRP A C 1
ATOM 772 O O . TRP A 1 102 ? 6.002 2.210 -3.000 1.00 96.75 102 TRP A O 1
ATOM 782 N N . TRP A 1 103 ? 6.051 2.007 -5.243 1.00 96.19 103 TRP A N 1
ATOM 783 C CA . TRP A 1 103 ? 7.052 0.939 -5.315 1.00 96.19 103 TRP A CA 1
ATOM 784 C C . TRP A 1 103 ? 8.119 1.239 -6.365 1.00 96.19 103 TRP A C 1
ATOM 786 O O . TRP A 1 103 ? 7.806 1.733 -7.448 1.00 96.19 103 TRP A O 1
ATOM 796 N N . ASP A 1 104 ? 9.369 0.887 -6.064 1.00 95.19 104 ASP A N 1
ATOM 797 C CA . ASP A 1 104 ? 10.467 0.850 -7.039 1.00 95.19 104 ASP A CA 1
ATOM 798 C C . ASP A 1 104 ? 10.428 -0.497 -7.776 1.00 95.19 104 ASP A C 1
ATOM 800 O O . ASP A 1 104 ? 10.847 -1.528 -7.246 1.00 95.19 104 ASP A O 1
ATOM 804 N N . CYS A 1 105 ? 9.858 -0.496 -8.978 1.00 93.31 105 CYS A N 1
ATOM 805 C CA . CYS A 1 105 ? 9.635 -1.683 -9.796 1.00 93.31 105 CYS A CA 1
ATOM 806 C C . CYS A 1 105 ? 10.857 -1.934 -10.673 1.00 93.31 105 CYS A C 1
ATOM 808 O O . CYS A 1 105 ? 10.894 -1.565 -11.847 1.00 93.31 105 CYS A O 1
ATOM 810 N N . TYR A 1 106 ? 11.881 -2.548 -10.087 1.00 89.12 106 TYR A N 1
ATOM 811 C CA . TYR A 1 106 ? 13.174 -2.703 -10.750 1.00 89.12 106 TYR A CA 1
ATOM 812 C C . TYR A 1 106 ? 13.246 -3.901 -11.710 1.00 89.12 106 TYR A C 1
ATOM 814 O O . TYR A 1 106 ? 14.075 -3.876 -12.614 1.00 89.12 106 TYR A O 1
ATOM 822 N N . ARG A 1 107 ? 12.395 -4.930 -11.566 1.00 87.94 107 ARG A N 1
ATOM 823 C CA . ARG A 1 107 ? 12.448 -6.166 -12.378 1.00 87.94 107 ARG A CA 1
ATOM 824 C C . ARG A 1 107 ? 11.236 -6.308 -13.302 1.00 87.94 107 ARG A C 1
ATOM 826 O O . ARG A 1 107 ? 11.370 -6.120 -14.511 1.00 87.94 107 ARG A O 1
ATOM 833 N N . ASP A 1 108 ? 10.060 -6.537 -12.732 1.00 91.75 108 ASP A N 1
ATOM 834 C CA . ASP A 1 108 ? 8.792 -6.697 -13.444 1.00 91.75 108 ASP A CA 1
ATOM 835 C C . ASP A 1 108 ? 7.763 -5.674 -12.955 1.00 91.75 108 ASP A C 1
ATOM 837 O O . ASP A 1 108 ? 7.963 -4.989 -11.953 1.00 91.75 108 ASP A O 1
ATOM 841 N N . LEU A 1 109 ? 6.676 -5.520 -13.710 1.00 91.75 109 LEU A N 1
ATOM 842 C CA . LEU A 1 109 ? 5.595 -4.610 -13.341 1.00 91.75 109 LEU A CA 1
ATOM 843 C C . LEU A 1 109 ? 4.704 -5.249 -12.273 1.00 91.75 109 LEU A C 1
ATOM 845 O O . LEU A 1 109 ? 4.565 -6.471 -12.218 1.00 91.75 109 LEU A O 1
ATOM 849 N N . VAL A 1 110 ? 4.084 -4.411 -11.444 1.00 94.50 110 VAL A N 1
ATOM 850 C CA . VAL A 1 110 ? 3.111 -4.863 -10.444 1.00 94.50 110 VAL A CA 1
ATOM 851 C C . VAL A 1 110 ? 1.882 -5.428 -11.160 1.00 94.50 110 VAL A C 1
ATOM 853 O O . VAL A 1 110 ? 1.259 -4.728 -11.954 1.00 94.50 110 VAL A O 1
ATOM 856 N N . SER A 1 111 ? 1.525 -6.677 -10.862 1.00 93.94 111 SER A N 1
ATOM 857 C CA . SER A 1 111 ? 0.300 -7.347 -11.324 1.00 93.94 111 SER A CA 1
ATOM 858 C C . SER A 1 111 ? -0.776 -7.434 -10.255 1.00 93.94 111 SER A C 1
ATOM 860 O O . SER A 1 111 ? -1.945 -7.652 -10.562 1.00 93.94 111 SER A O 1
ATOM 862 N N . ASN A 1 112 ? -0.400 -7.296 -8.988 1.00 94.94 112 ASN A N 1
ATOM 863 C CA . ASN A 1 112 ? -1.336 -7.295 -7.878 1.00 94.94 112 ASN A CA 1
ATOM 864 C C . ASN A 1 112 ? -0.737 -6.573 -6.675 1.00 94.94 112 ASN A C 1
ATOM 866 O O . ASN A 1 112 ? 0.474 -6.563 -6.464 1.00 94.94 112 ASN A O 1
ATOM 870 N N . VAL A 1 113 ? -1.605 -5.991 -5.860 1.00 97.75 113 VAL A N 1
ATOM 871 C CA . VAL A 1 113 ? -1.243 -5.386 -4.583 1.00 97.75 113 VAL A CA 1
ATOM 872 C C . VAL A 1 113 ? -1.684 -6.320 -3.474 1.00 97.75 113 VAL A C 1
ATOM 874 O O . VAL A 1 113 ? -2.820 -6.792 -3.459 1.00 97.75 113 VAL A O 1
ATOM 877 N N . VAL A 1 114 ? -0.782 -6.602 -2.544 1.00 98.00 114 VAL A N 1
ATOM 878 C CA . VAL A 1 114 ? -1.032 -7.477 -1.403 1.00 98.00 114 VAL A CA 1
ATOM 879 C C . VAL A 1 114 ? -0.888 -6.666 -0.128 1.00 98.00 114 VAL A C 1
ATOM 881 O O . VAL A 1 114 ? 0.178 -6.119 0.148 1.00 98.00 114 VAL A O 1
ATOM 884 N N . LEU A 1 115 ? -1.954 -6.608 0.664 1.00 98.50 115 LEU A N 1
ATOM 885 C CA . LEU A 1 115 ? -1.878 -6.093 2.022 1.00 98.50 115 LEU A CA 1
ATOM 886 C C . LEU A 1 115 ? -1.325 -7.189 2.930 1.00 98.50 115 LEU A C 1
ATOM 888 O O . LEU A 1 115 ? -1.872 -8.296 2.987 1.00 98.50 115 LEU A O 1
ATOM 892 N N . VAL A 1 116 ? -0.265 -6.865 3.659 1.00 98.38 116 VAL A N 1
ATOM 893 C CA . VAL A 1 116 ? 0.360 -7.740 4.648 1.00 98.38 116 VAL A CA 1
ATOM 894 C C . VAL A 1 116 ? 0.430 -7.070 6.016 1.00 98.38 116 VAL A C 1
ATOM 896 O O . VAL A 1 116 ? 0.442 -5.841 6.125 1.00 98.38 116 VAL A O 1
ATOM 899 N N . ASP A 1 117 ? 0.527 -7.893 7.056 1.00 97.56 117 ASP A N 1
ATOM 900 C CA . ASP A 1 117 ? 1.010 -7.450 8.360 1.00 97.56 117 ASP A CA 1
ATOM 901 C C . ASP A 1 117 ? 2.499 -7.093 8.264 1.00 97.56 117 ASP A C 1
ATOM 903 O O . ASP A 1 117 ? 3.323 -7.915 7.864 1.00 97.56 117 ASP A O 1
ATOM 907 N N . LYS A 1 118 ? 2.860 -5.873 8.650 1.00 94.94 118 LYS A N 1
ATOM 908 C CA . LYS A 1 118 ? 4.211 -5.316 8.522 1.00 94.94 118 LYS A CA 1
ATOM 909 C C . LYS A 1 118 ? 5.244 -6.056 9.373 1.00 94.94 118 LYS A C 1
ATOM 911 O O . LYS A 1 118 ? 6.420 -6.054 9.023 1.00 94.94 118 LYS A O 1
ATOM 916 N N . ILE A 1 119 ? 4.814 -6.679 10.474 1.00 93.69 119 ILE A N 1
ATOM 917 C CA . ILE A 1 119 ? 5.702 -7.404 11.392 1.00 93.69 119 ILE A CA 1
ATOM 918 C C . ILE A 1 119 ? 5.900 -8.850 10.934 1.00 93.69 119 ILE A C 1
ATOM 920 O O . ILE A 1 119 ? 7.033 -9.287 10.754 1.00 93.69 119 ILE A O 1
ATOM 924 N N . SER A 1 120 ? 4.815 -9.608 10.756 1.00 95.50 120 SER A N 1
ATOM 925 C CA . SER A 1 120 ? 4.908 -11.038 10.424 1.00 95.50 120 SER A CA 1
ATOM 926 C C . SER A 1 120 ? 5.016 -11.332 8.929 1.00 95.50 120 SER A C 1
ATOM 928 O O . SER A 1 120 ? 5.393 -12.439 8.553 1.00 95.50 120 SER A O 1
ATOM 930 N N . GLY A 1 121 ? 4.650 -10.383 8.066 1.00 95.12 121 GLY A N 1
ATOM 931 C CA . GLY A 1 121 ? 4.507 -10.604 6.628 1.00 95.12 121 GLY A CA 1
ATOM 932 C C . GLY A 1 121 ? 3.265 -11.415 6.240 1.00 95.12 121 GLY A C 1
ATOM 933 O O . GLY A 1 121 ? 3.125 -11.764 5.068 1.00 95.12 121 GLY A O 1
ATOM 934 N N . LEU A 1 122 ? 2.364 -11.722 7.184 1.00 97.75 122 LEU A N 1
ATOM 935 C CA . LEU A 1 122 ? 1.135 -12.466 6.909 1.00 97.75 122 LEU A CA 1
ATOM 936 C C . LEU A 1 122 ? 0.275 -11.725 5.880 1.00 97.75 122 LEU A C 1
ATOM 938 O O . LEU A 1 122 ? -0.046 -10.554 6.071 1.00 97.75 122 LEU A O 1
ATOM 942 N N . ARG A 1 123 ? -0.155 -12.424 4.825 1.00 97.56 123 ARG A N 1
ATOM 943 C CA . ARG A 1 123 ? -1.107 -11.890 3.846 1.00 97.56 123 ARG A CA 1
ATOM 944 C C . ARG A 1 123 ? -2.481 -11.689 4.480 1.00 97.56 123 ARG A C 1
ATOM 946 O O . ARG A 1 123 ? -3.080 -12.651 4.951 1.00 97.56 123 ARG A O 1
ATOM 953 N N . LEU A 1 124 ? -2.997 -10.465 4.398 1.00 98.25 124 LEU A N 1
ATOM 954 C CA . LEU A 1 124 ? -4.319 -10.089 4.898 1.00 98.25 124 LEU A CA 1
ATOM 955 C C . LEU A 1 124 ? -5.353 -9.960 3.769 1.00 98.25 124 LEU A C 1
ATOM 957 O O . LEU A 1 124 ? -6.488 -10.388 3.937 1.00 98.25 124 LEU A O 1
ATOM 961 N N . ALA A 1 125 ? -4.966 -9.400 2.618 1.00 98.31 125 ALA A N 1
ATOM 962 C CA . ALA A 1 125 ? -5.834 -9.243 1.445 1.00 98.31 125 ALA A CA 1
ATOM 963 C C . ALA A 1 125 ? -5.017 -9.048 0.155 1.00 98.31 125 ALA A C 1
ATOM 965 O O . ALA A 1 125 ? -3.814 -8.784 0.212 1.00 98.31 125 ALA A O 1
ATOM 966 N N . G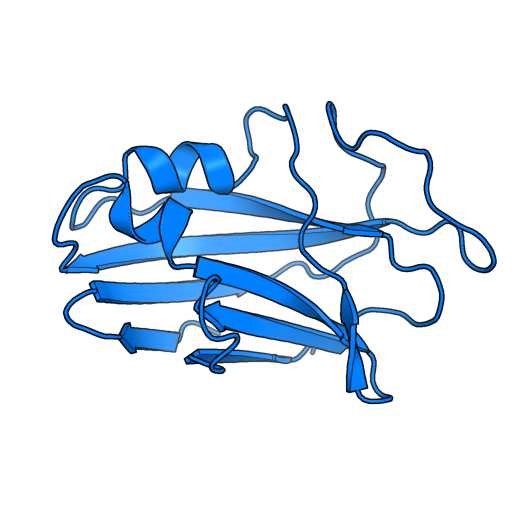LN A 1 126 ? -5.664 -9.182 -1.006 1.00 97.19 126 GLN A N 1
ATOM 967 C CA . GLN A 1 126 ? -5.037 -9.014 -2.318 1.00 97.19 126 GLN A CA 1
ATOM 968 C C . GLN A 1 126 ? -6.011 -8.397 -3.327 1.00 97.19 126 GLN A C 1
ATOM 970 O O . GLN A 1 126 ? -7.172 -8.788 -3.378 1.00 97.19 126 GLN A O 1
ATOM 975 N N . TRP A 1 127 ? -5.497 -7.500 -4.168 1.00 97.19 127 TRP A N 1
ATOM 976 C CA . TRP A 1 127 ? -6.195 -6.894 -5.300 1.00 97.19 127 TRP A CA 1
ATOM 977 C C . TRP A 1 127 ? -5.373 -7.112 -6.563 1.00 97.19 127 TRP A C 1
ATOM 979 O O . TRP A 1 127 ? -4.198 -6.751 -6.603 1.00 97.19 127 TRP A O 1
ATOM 989 N N . ASN A 1 128 ? -5.978 -7.701 -7.588 1.00 92.00 128 ASN A N 1
ATOM 990 C CA . ASN A 1 128 ? -5.313 -7.919 -8.869 1.00 92.00 128 ASN A CA 1
ATOM 991 C C . ASN A 1 128 ? -5.510 -6.704 -9.776 1.00 92.00 128 ASN A C 1
ATOM 993 O O . ASN A 1 128 ? -6.564 -6.068 -9.743 1.00 92.00 128 ASN A O 1
ATOM 997 N N . VAL A 1 129 ? -4.495 -6.393 -10.579 1.00 81.88 129 VAL A N 1
ATOM 998 C CA . VAL A 1 129 ? -4.625 -5.444 -11.685 1.00 81.88 129 VAL A CA 1
ATOM 999 C C . VAL A 1 129 ? -5.563 -6.074 -12.714 1.00 81.88 129 VAL A C 1
ATOM 1001 O O . VAL A 1 129 ? -5.362 -7.229 -13.095 1.00 81.88 129 VAL A O 1
ATOM 1004 N N . VAL A 1 130 ? -6.606 -5.338 -13.097 1.00 64.69 130 VAL A N 1
ATOM 1005 C CA . VAL A 1 130 ? -7.567 -5.727 -14.142 1.00 64.69 130 VAL A CA 1
ATOM 1006 C C . VAL A 1 130 ? -7.139 -5.165 -15.485 1.00 64.69 130 VAL A C 1
ATOM 1008 O O . VAL A 1 130 ? -6.641 -4.015 -15.491 1.00 64.69 130 VAL A O 1
#

Mean predicted aligned error: 3.01 Å

Nearest PDB structures (foldseek):
  3cfu-assembly1_A  TM=6.001E-01  e=1.130E-01  Bacillus subtilis
  6mco-assembly1_E  TM=3.757E-01  e=4.700E+00  Homo sapiens
  4d9l-assembly1_L  TM=3.455E-01  e=4.450E+00  Homo sapiens
  7vac-assembly1_A  TM=3.387E-01  e=4.212E+00  Mus musculus

Secondary structure (DSSP, 8-state):
-EEEEEETTEEEEEEEEEEEEEPPPTT--SPPPTTT-EEEEEEEEEEEEE-SSTTHHHHHEEEEEE-TTS-EEPPBP--STTBHHHHHHT--TT--EEEEEEEEESSS---EEEEEETTT--EEEEEE--

pLDDT: mean 94.64, std 4.52, range [64.69, 98.75]

Foldseek 3Di:
DWDWFDDPFWIKIKDKAQFAWDDQAAPQPDQQDPDPSTKTKIKMKIATATDPDQLRCLQFKWKWQAFPVGDTFTWGDHPDPQAVSVNSRRDDHRDMHIGMTMGRPHDGGRQKIFIATPVPRHTRDMDGDD

Radius of gyration: 13.95 Å; Cα contacts (8 Å, |Δi|>4): 321; chains: 1; bounding box: 34×29×34 Å

Solvent-accessible surface area (backbone atoms only — not comparable to full-atom values): 7017 Å² total; per-residue (Å²): 108,76,45,81,40,79,55,99,73,33,28,32,39,37,30,64,43,73,78,39,81,41,78,80,55,50,64,51,70,76,75,57,40,77,85,54,53,31,31,34,31,29,41,36,36,40,31,32,69,34,67,90,45,39,40,50,51,47,68,35,59,36,58,26,40,22,25,89,88,67,54,72,32,64,55,50,63,51,68,39,95,51,25,34,65,64,58,27,45,66,42,44,70,73,51,67,49,69,18,43,46,34,31,62,35,28,82,57,64,69,41,29,41,34,36,22,34,60,82,83,60,47,80,68,50,76,46,70,68,129